Protein AF-A0A8J6IN06-F1 (afd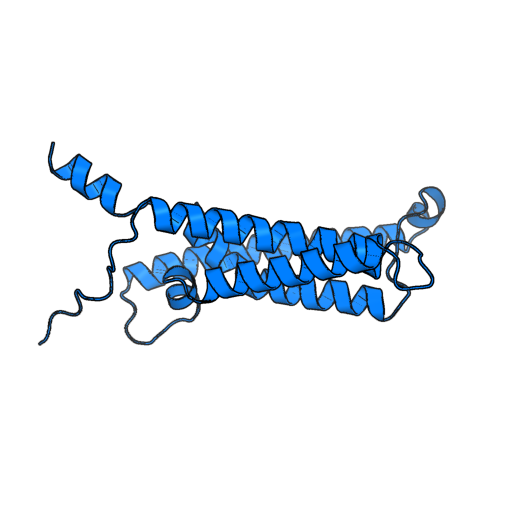b_monomer)

pLDDT: mean 83.14, std 15.31, range [41.03, 97.62]

Structure (mmCIF, N/CA/C/O backbone):
data_AF-A0A8J6IN06-F1
#
_entry.id   AF-A0A8J6IN06-F1
#
loop_
_atom_site.group_PDB
_atom_site.id
_atom_site.type_symbol
_atom_site.label_atom_id
_atom_site.label_alt_id
_atom_site.label_comp_id
_atom_site.label_asym_id
_atom_site.label_entity_id
_atom_site.label_seq_id
_atom_site.pdbx_PDB_ins_code
_atom_site.Cartn_x
_atom_site.Cartn_y
_atom_site.Cartn_z
_atom_site.occupancy
_atom_site.B_iso_or_equiv
_atom_site.auth_seq_id
_atom_site.auth_comp_id
_atom_site.auth_asym_id
_atom_site.auth_atom_id
_atom_site.pdbx_PDB_model_num
ATOM 1 N N . MET A 1 1 ? -12.631 -5.399 40.357 1.00 43.53 1 MET A N 1
ATOM 2 C CA . MET A 1 1 ? -13.238 -5.403 39.010 1.00 43.53 1 MET A CA 1
ATOM 3 C C . MET A 1 1 ? -13.318 -3.964 38.532 1.00 43.53 1 MET A C 1
ATOM 5 O O . MET A 1 1 ? -14.275 -3.275 38.847 1.00 43.53 1 MET A O 1
ATOM 9 N N . ALA A 1 2 ? -12.252 -3.475 37.899 1.00 41.03 2 ALA A N 1
ATOM 10 C CA . ALA A 1 2 ? -12.213 -2.129 37.339 1.00 41.03 2 ALA A CA 1
ATOM 11 C C . ALA A 1 2 ? -12.775 -2.190 35.915 1.00 41.03 2 ALA A C 1
ATOM 13 O O . ALA A 1 2 ? -12.331 -3.005 35.109 1.00 41.03 2 ALA A O 1
ATOM 14 N N . SER A 1 3 ? -13.780 -1.367 35.640 1.00 44.66 3 SER A N 1
ATOM 15 C CA . SER A 1 3 ? -14.384 -1.194 34.325 1.00 44.66 3 SER A CA 1
ATOM 16 C C . SER A 1 3 ? -13.327 -0.772 33.300 1.00 44.66 3 SER A C 1
ATOM 18 O O . SER A 1 3 ? -12.793 0.334 33.380 1.00 44.66 3 SER A O 1
ATOM 20 N N . SER A 1 4 ? -13.038 -1.628 32.317 1.00 49.72 4 SER A N 1
ATOM 21 C CA . SER A 1 4 ? -12.158 -1.327 31.179 1.00 49.72 4 SER A CA 1
ATOM 22 C C . SER A 1 4 ? -12.872 -0.472 30.123 1.00 49.72 4 SER A C 1
ATOM 24 O O . SER A 1 4 ? -12.851 -0.764 28.930 1.00 49.72 4 SER A O 1
ATOM 26 N N . THR A 1 5 ? -13.543 0.592 30.555 1.00 49.19 5 THR A N 1
ATOM 27 C CA . THR A 1 5 ? -14.256 1.540 29.687 1.00 49.19 5 THR A CA 1
ATOM 28 C C . THR A 1 5 ? -13.335 2.618 29.104 1.00 49.19 5 THR A C 1
ATOM 30 O O . THR A 1 5 ? -13.812 3.564 28.490 1.00 49.19 5 THR A O 1
ATOM 33 N N . SER A 1 6 ? -12.012 2.488 29.248 1.00 46.91 6 SER A N 1
ATOM 34 C CA . SER A 1 6 ? -11.031 3.480 28.783 1.00 46.91 6 SER A CA 1
ATOM 35 C C . SER A 1 6 ? -10.556 3.289 27.335 1.00 46.91 6 SER A C 1
ATOM 37 O O . SER A 1 6 ? -9.766 4.089 26.844 1.00 46.91 6 SER A O 1
ATOM 39 N N . GLY A 1 7 ? -11.008 2.245 26.633 1.00 45.88 7 GLY A N 1
ATOM 40 C CA . GLY A 1 7 ? -10.567 1.955 25.261 1.00 45.88 7 GLY A CA 1
ATOM 41 C C . GLY A 1 7 ? -11.358 2.664 24.159 1.00 45.88 7 GLY A C 1
ATOM 42 O O . GLY A 1 7 ? -10.847 2.795 23.048 1.00 45.88 7 GLY A O 1
ATOM 43 N N . PHE A 1 8 ? -12.572 3.130 24.463 1.00 47.50 8 PHE A N 1
ATOM 44 C CA . PHE A 1 8 ? -13.380 3.978 23.586 1.00 47.50 8 PHE A CA 1
ATOM 45 C C . PHE A 1 8 ? -12.961 5.437 23.765 1.00 47.50 8 PHE A C 1
ATOM 47 O O . PHE A 1 8 ? -13.752 6.288 24.165 1.00 47.50 8 PHE A O 1
ATOM 54 N N . GLU A 1 9 ? -11.692 5.736 23.501 1.00 50.97 9 GLU A N 1
ATOM 55 C CA . GLU A 1 9 ? -11.296 7.117 23.268 1.00 50.97 9 GLU A CA 1
ATOM 56 C C . GLU A 1 9 ? -12.148 7.606 22.088 1.00 50.97 9 GLU A C 1
ATOM 58 O O . GLU A 1 9 ? -12.036 7.081 20.977 1.00 50.97 9 GLU A O 1
ATOM 63 N N . GLN A 1 10 ? -13.103 8.494 22.381 1.00 53.72 10 GLN A N 1
ATOM 64 C CA . GLN A 1 10 ? -14.096 9.018 21.449 1.00 53.72 10 GLN A CA 1
ATOM 65 C C . GLN A 1 10 ? -13.383 9.493 20.183 1.00 53.72 10 GLN A C 1
ATOM 67 O O . GLN A 1 10 ? -12.771 10.562 20.154 1.00 53.72 10 GLN A O 1
ATOM 72 N N . GLN A 1 11 ? -13.411 8.678 19.127 1.00 58.03 11 GLN A N 1
ATOM 73 C CA . GLN A 1 11 ? -12.874 9.099 17.845 1.00 58.03 11 GLN A CA 1
ATOM 74 C C . GLN A 1 11 ? -13.812 10.151 17.277 1.00 58.03 11 GLN A C 1
ATOM 76 O O . GLN A 1 11 ? -14.826 9.837 16.652 1.00 58.03 11 GLN A O 1
ATOM 81 N N . THR A 1 12 ? -13.437 11.408 17.496 1.00 63.56 12 THR A N 1
ATOM 82 C CA . THR A 1 12 ? -14.130 12.551 16.915 1.00 63.56 12 THR A CA 1
ATOM 83 C C . 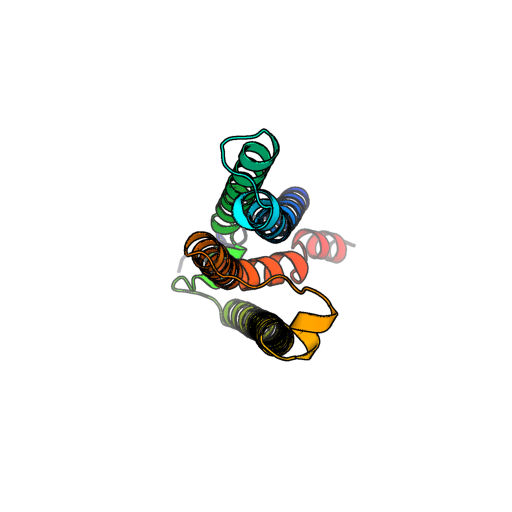THR A 1 12 ? -14.146 12.414 15.387 1.00 63.56 12 THR A C 1
ATOM 85 O O . THR A 1 12 ? -13.179 11.905 14.803 1.00 63.56 12 THR A O 1
ATOM 88 N N . PRO A 1 13 ? -15.188 12.887 14.689 1.00 62.44 13 PRO A N 1
ATOM 89 C CA . PRO A 1 13 ? -15.299 12.831 13.233 1.00 62.44 13 PRO A CA 1
ATOM 90 C C . PRO A 1 13 ? -14.049 13.357 12.507 1.00 62.44 13 PRO A C 1
ATOM 92 O O . PRO A 1 13 ? -13.625 12.803 11.489 1.00 62.44 13 PRO A O 1
ATOM 95 N N . GLY A 1 14 ? -13.397 14.379 13.077 1.00 70.38 14 GLY A N 1
ATOM 96 C CA . GLY A 1 14 ? -12.144 14.937 12.567 1.00 70.38 14 GLY A CA 1
ATOM 97 C C . GLY A 1 14 ? -10.960 13.963 12.609 1.00 70.38 14 GLY A C 1
ATOM 98 O O . GLY A 1 14 ? -10.098 14.009 11.731 1.00 70.38 14 GLY A O 1
ATOM 99 N N . SER A 1 15 ? -10.919 13.046 13.579 1.00 82.19 15 SER A N 1
ATOM 100 C CA . SER A 1 15 ? -9.871 12.022 13.680 1.00 82.19 15 SER A CA 1
ATOM 101 C C . SER A 1 15 ? -9.988 10.964 12.574 1.00 82.19 15 SER A C 1
ATOM 103 O O . SER A 1 15 ? -8.992 10.644 11.927 1.00 82.19 15 SER A O 1
ATOM 105 N N . ILE A 1 16 ? -11.204 10.502 12.261 1.00 86.12 16 ILE A N 1
ATOM 106 C CA . ILE A 1 16 ? -11.443 9.506 11.203 1.00 86.12 16 ILE A CA 1
ATOM 107 C C . ILE A 1 16 ? -11.144 10.090 9.824 1.00 86.12 16 ILE A C 1
ATOM 109 O O . ILE A 1 16 ? -10.524 9.418 8.998 1.00 86.12 16 ILE A O 1
ATOM 113 N N . PHE A 1 17 ? -11.516 11.350 9.574 1.00 89.31 17 PHE A N 1
ATOM 114 C CA . PHE A 1 17 ? -11.167 12.021 8.320 1.00 89.31 17 PHE A CA 1
ATOM 115 C C . PHE A 1 17 ? -9.647 12.057 8.101 1.00 89.31 17 PHE A C 1
ATOM 117 O O . PHE A 1 17 ? -9.172 11.687 7.027 1.00 89.31 17 PHE A O 1
ATOM 124 N N . ARG A 1 18 ? -8.868 12.405 9.137 1.00 91.25 18 ARG A N 1
ATOM 125 C CA . ARG A 1 18 ? -7.395 12.380 9.075 1.00 91.25 18 ARG A CA 1
ATOM 126 C C . ARG A 1 18 ? -6.857 10.986 8.751 1.00 91.25 18 ARG A C 1
ATOM 128 O O . ARG A 1 18 ? -5.948 10.871 7.935 1.00 91.25 18 ARG A O 1
ATOM 135 N N . LEU A 1 19 ? -7.427 9.933 9.338 1.00 92.25 19 LEU A N 1
ATOM 136 C CA . LEU A 1 19 ? -7.020 8.550 9.060 1.00 92.25 19 LEU A CA 1
ATOM 137 C C . LEU A 1 19 ? -7.376 8.114 7.633 1.00 92.25 19 LEU A C 1
ATOM 139 O O . LEU A 1 19 ? -6.581 7.436 6.984 1.00 92.25 19 LEU A O 1
ATOM 143 N N . ARG A 1 20 ? -8.526 8.544 7.102 1.00 94.44 20 ARG A N 1
ATOM 144 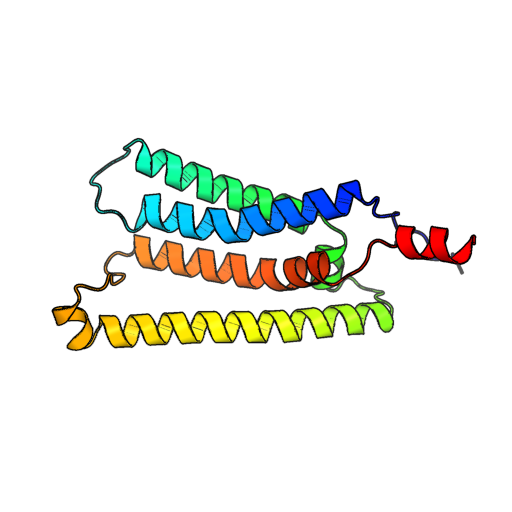C CA . ARG A 1 20 ? -8.900 8.303 5.699 1.00 94.44 20 ARG A CA 1
ATOM 145 C C . ARG A 1 20 ? -7.924 8.980 4.748 1.00 94.44 20 ARG A C 1
ATOM 147 O O . ARG A 1 20 ? -7.406 8.319 3.851 1.00 94.44 20 ARG A O 1
ATOM 154 N N . VAL A 1 21 ? -7.597 10.248 4.990 1.00 95.25 21 VAL A N 1
ATOM 155 C CA . VAL A 1 21 ? -6.580 10.971 4.211 1.00 95.25 21 VAL A CA 1
ATOM 156 C C . VAL A 1 21 ? -5.226 10.264 4.299 1.00 95.25 21 VAL A C 1
ATOM 158 O O . VAL A 1 21 ? -4.619 9.997 3.266 1.00 95.25 21 VAL A O 1
ATOM 161 N N . ALA A 1 22 ? -4.788 9.870 5.499 1.00 94.75 22 ALA A N 1
ATOM 162 C CA . ALA A 1 22 ? -3.544 9.125 5.686 1.00 94.75 22 ALA A CA 1
ATOM 163 C C . ALA A 1 22 ? -3.537 7.800 4.904 1.00 94.75 22 ALA A C 1
ATOM 165 O O . ALA A 1 22 ? -2.539 7.478 4.267 1.00 94.75 22 ALA A O 1
ATOM 166 N N . SER A 1 23 ? -4.660 7.073 4.869 1.00 95.50 23 SER A N 1
ATOM 167 C CA . SER A 1 23 ? -4.777 5.840 4.081 1.00 95.50 23 SER A CA 1
ATOM 168 C C . SER A 1 23 ? -4.664 6.058 2.579 1.00 95.50 23 SER A C 1
ATOM 170 O O . SER A 1 23 ? -3.980 5.291 1.906 1.00 95.50 23 SER A O 1
ATOM 172 N N . VAL A 1 24 ? -5.274 7.124 2.058 1.00 96.62 24 VAL A N 1
ATOM 17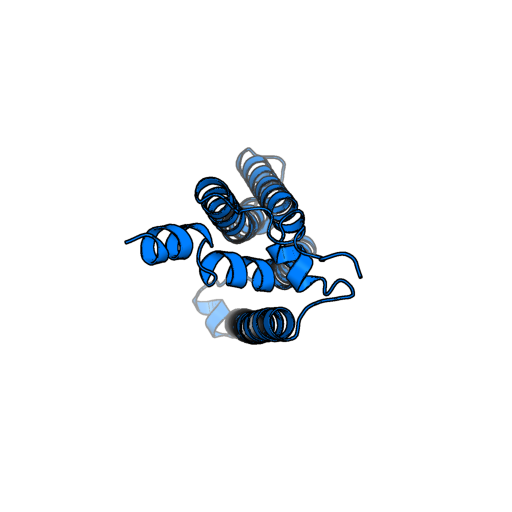3 C CA . VAL A 1 24 ? -5.164 7.478 0.639 1.00 96.62 24 VAL A CA 1
ATOM 174 C C . VAL A 1 24 ? -3.730 7.870 0.315 1.00 96.62 24 VAL A C 1
ATOM 176 O O . VAL A 1 24 ? -3.185 7.389 -0.671 1.00 96.62 24 VAL A O 1
ATOM 179 N N . ILE A 1 25 ? -3.095 8.673 1.171 1.00 96.12 25 ILE A N 1
ATOM 180 C CA . ILE A 1 25 ? -1.689 9.059 1.023 1.00 96.12 25 ILE A CA 1
ATOM 181 C C . ILE A 1 25 ? -0.788 7.819 0.984 1.00 96.12 25 ILE A C 1
ATOM 183 O O . ILE A 1 25 ? 0.016 7.678 0.067 1.00 96.12 25 ILE A O 1
ATOM 187 N N . THR A 1 26 ? -0.941 6.885 1.925 1.00 95.31 26 THR A N 1
ATOM 188 C CA . THR A 1 26 ? -0.142 5.651 1.953 1.00 95.31 26 THR A CA 1
ATOM 189 C C . THR A 1 26 ? -0.340 4.804 0.700 1.00 95.31 26 THR A C 1
ATOM 191 O O . THR A 1 26 ? 0.628 4.340 0.101 1.00 95.31 26 THR A O 1
ATOM 194 N N . LEU A 1 27 ? -1.587 4.596 0.275 1.00 95.81 27 LEU A N 1
ATOM 195 C CA . LEU A 1 27 ? -1.859 3.721 -0.861 1.00 95.81 27 LEU A CA 1
ATOM 196 C C . LEU A 1 27 ? -1.503 4.375 -2.201 1.00 95.81 27 LEU A C 1
ATOM 198 O O . LEU A 1 27 ? -0.990 3.689 -3.076 1.00 95.81 27 LEU A O 1
ATOM 202 N N . ALA A 1 28 ? -1.713 5.680 -2.375 1.00 96.75 28 ALA A N 1
ATOM 203 C CA . ALA A 1 28 ? -1.477 6.355 -3.651 1.00 96.75 28 ALA A CA 1
ATOM 204 C C . ALA A 1 28 ? -0.032 6.847 -3.820 1.00 96.75 28 ALA A C 1
ATOM 206 O O . ALA A 1 28 ? 0.549 6.698 -4.897 1.00 96.75 28 ALA A O 1
ATOM 207 N N . CYS A 1 29 ? 0.579 7.419 -2.777 1.00 96.75 29 CYS A N 1
ATOM 208 C CA . CYS A 1 29 ? 1.900 8.033 -2.912 1.00 96.75 29 CYS A CA 1
ATOM 209 C C . CYS A 1 29 ? 3.012 6.994 -3.079 1.00 96.75 29 CYS A C 1
ATOM 211 O O . CYS A 1 29 ? 3.978 7.275 -3.783 1.00 96.75 29 CYS A O 1
ATOM 213 N N . TYR A 1 30 ? 2.880 5.789 -2.511 1.00 95.75 30 TYR A N 1
ATOM 214 C CA . TYR A 1 30 ? 3.885 4.743 -2.705 1.00 95.75 30 TYR A CA 1
ATOM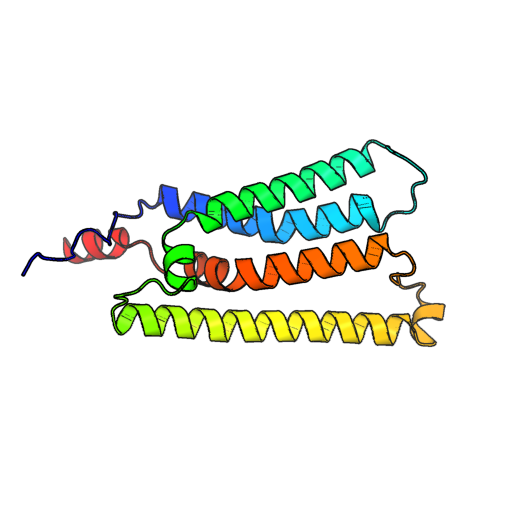 215 C C . TYR A 1 30 ? 4.050 4.322 -4.176 1.00 95.75 30 TYR A C 1
ATOM 217 O O . TYR A 1 30 ? 5.155 4.471 -4.696 1.00 95.75 30 TYR A O 1
ATOM 225 N N . PRO A 1 31 ? 3.009 3.828 -4.882 1.00 94.56 31 PRO A N 1
ATOM 226 C CA . PRO A 1 31 ? 3.152 3.422 -6.276 1.00 94.56 31 PRO A CA 1
ATOM 227 C C . PRO A 1 31 ? 3.530 4.603 -7.174 1.00 94.56 31 PRO A C 1
ATOM 229 O O . PRO A 1 31 ? 4.393 4.447 -8.033 1.00 94.56 31 PRO A O 1
ATOM 232 N N . ALA A 1 32 ? 2.974 5.798 -6.943 1.00 93.88 32 ALA A N 1
ATOM 233 C CA . ALA A 1 32 ? 3.355 6.994 -7.695 1.00 93.88 32 ALA A CA 1
ATOM 234 C C . ALA A 1 32 ? 4.845 7.336 -7.511 1.00 93.88 32 ALA A C 1
ATOM 236 O O . ALA A 1 32 ? 5.555 7.602 -8.481 1.00 93.88 32 ALA A O 1
ATOM 237 N N . GLY A 1 33 ? 5.340 7.272 -6.273 1.00 92.69 33 GLY A N 1
ATOM 238 C CA . GLY A 1 33 ? 6.744 7.496 -5.959 1.00 92.69 33 GLY A CA 1
ATOM 239 C C . GLY A 1 33 ? 7.664 6.423 -6.538 1.00 92.69 33 GLY A C 1
ATOM 240 O O . GLY A 1 33 ? 8.700 6.756 -7.108 1.00 92.69 33 GLY A O 1
ATOM 241 N N . ALA A 1 34 ? 7.259 5.152 -6.473 1.00 90.75 34 ALA A N 1
ATOM 242 C CA . ALA A 1 34 ? 7.985 4.026 -7.058 1.00 90.75 34 ALA A CA 1
ATOM 243 C C . ALA A 1 34 ? 8.097 4.136 -8.587 1.00 90.75 34 ALA A C 1
ATOM 245 O O . ALA A 1 34 ? 9.165 3.873 -9.137 1.00 90.75 34 ALA A O 1
ATOM 246 N N . VAL A 1 35 ? 7.038 4.585 -9.268 1.00 89.12 35 VAL A N 1
ATOM 247 C CA . VAL A 1 35 ? 7.061 4.840 -10.716 1.00 89.12 35 VAL A CA 1
ATOM 248 C C . VAL A 1 35 ? 8.023 5.984 -11.053 1.00 89.12 35 VAL A C 1
ATOM 250 O O . VAL A 1 35 ? 8.868 5.841 -11.936 1.00 89.12 35 VAL A O 1
ATOM 253 N N . LEU A 1 36 ? 7.932 7.105 -10.329 1.00 88.06 36 LEU A N 1
ATOM 254 C CA . LEU A 1 36 ? 8.744 8.297 -10.598 1.00 88.06 36 LEU A CA 1
ATOM 255 C C . LEU A 1 36 ? 10.232 8.121 -10.274 1.00 88.06 36 LEU A C 1
ATOM 257 O O . LEU A 1 36 ? 11.075 8.681 -10.972 1.00 88.06 36 LEU A O 1
ATOM 261 N N . TRP A 1 37 ? 10.546 7.373 -9.215 1.00 82.06 37 TRP A N 1
ATOM 262 C CA . TRP A 1 37 ? 11.920 7.094 -8.800 1.00 82.06 37 TRP A CA 1
ATOM 263 C C . TRP A 1 37 ? 12.536 5.919 -9.561 1.00 82.06 37 TRP A C 1
ATOM 265 O O . TRP A 1 37 ? 13.688 5.996 -9.975 1.00 82.06 37 TRP A O 1
ATOM 275 N N . GLY A 1 38 ? 11.793 4.818 -9.688 1.00 71.12 38 GLY A N 1
ATOM 276 C CA . GLY A 1 38 ? 12.343 3.530 -10.095 1.00 71.12 38 GLY A CA 1
ATOM 277 C C . GLY A 1 38 ? 12.093 3.163 -11.550 1.00 71.12 38 GLY A C 1
ATOM 278 O O . GLY A 1 38 ? 12.963 2.556 -12.145 1.00 71.12 38 GLY A O 1
ATOM 279 N N . ILE A 1 39 ? 10.933 3.499 -12.119 1.00 69.12 39 ILE A N 1
ATOM 280 C CA . ILE A 1 39 ? 10.479 2.937 -13.408 1.00 69.12 39 ILE A CA 1
ATOM 281 C C . ILE A 1 39 ? 10.836 3.838 -14.594 1.00 69.12 39 ILE A C 1
ATOM 283 O O . ILE A 1 39 ? 11.074 3.351 -15.699 1.00 69.12 39 ILE A O 1
ATOM 287 N N . LEU A 1 40 ? 10.889 5.157 -14.390 1.00 68.38 40 LEU A N 1
ATOM 288 C CA . LEU A 1 40 ? 11.288 6.083 -15.445 1.00 68.38 40 LEU A CA 1
ATOM 289 C C . LEU A 1 40 ? 12.805 6.006 -15.690 1.00 68.38 40 LEU A C 1
ATOM 291 O O . LEU A 1 40 ? 13.583 6.165 -14.748 1.00 68.38 40 LEU A O 1
ATOM 295 N N . PRO A 1 41 ? 13.252 5.836 -16.947 1.00 57.44 41 PRO A N 1
ATOM 296 C CA . PRO A 1 41 ? 14.669 5.741 -17.271 1.00 57.44 41 PRO A CA 1
ATOM 297 C C . PRO A 1 41 ? 15.347 7.094 -17.030 1.00 57.44 41 PRO A C 1
ATOM 299 O O . PRO A 1 41 ? 15.272 7.992 -17.869 1.00 57.44 41 PRO A O 1
ATOM 302 N N . ARG A 1 42 ? 16.007 7.277 -15.878 1.00 59.66 42 ARG A N 1
ATOM 303 C CA . ARG A 1 42 ? 16.880 8.437 -15.644 1.00 59.66 42 ARG A CA 1
ATOM 304 C C . ARG A 1 42 ? 18.162 8.078 -14.907 1.00 59.66 42 ARG A C 1
ATOM 306 O O . ARG A 1 42 ? 18.163 7.538 -13.809 1.00 59.66 42 ARG A O 1
ATOM 313 N N . GLN A 1 43 ? 19.261 8.481 -15.534 1.00 54.50 43 GLN A N 1
ATOM 314 C CA . GLN A 1 43 ? 20.649 8.292 -15.124 1.00 54.50 43 GLN A CA 1
ATOM 315 C C . GLN A 1 43 ? 21.102 9.312 -14.046 1.00 54.50 43 GLN A C 1
ATOM 317 O O . GLN A 1 43 ? 22.187 9.874 -14.164 1.00 54.50 43 GLN A O 1
ATOM 322 N N . GLY A 1 44 ? 20.291 9.613 -13.014 1.00 65.06 44 GLY A N 1
ATOM 323 C CA . GLY A 1 44 ? 20.735 10.501 -11.918 1.00 65.06 44 GLY A CA 1
ATOM 324 C C . GLY A 1 44 ? 19.657 11.145 -11.029 1.00 65.06 44 GLY A C 1
ATOM 325 O O . GLY A 1 44 ? 18.457 10.933 -11.203 1.00 65.06 44 GLY A O 1
ATOM 326 N N . PHE A 1 45 ? 20.106 11.982 -10.081 1.00 71.19 45 PHE A N 1
ATOM 327 C CA . PHE A 1 45 ? 19.281 12.765 -9.142 1.00 71.19 45 PHE A CA 1
ATOM 328 C C . PHE A 1 45 ? 18.601 13.972 -9.819 1.00 71.19 45 PHE A C 1
ATOM 330 O O . PHE A 1 45 ? 18.934 15.128 -9.571 1.00 71.19 45 PHE A O 1
ATOM 337 N N . GLY A 1 46 ? 17.640 13.711 -10.705 1.00 83.12 46 GLY A N 1
ATOM 338 C CA . GLY A 1 46 ? 16.786 14.752 -11.286 1.00 83.12 46 GLY A CA 1
ATOM 339 C C . GLY A 1 46 ? 15.600 15.148 -10.386 1.00 83.12 46 GLY A C 1
ATOM 340 O O . GLY A 1 46 ? 15.262 14.423 -9.447 1.00 83.12 46 GLY A O 1
ATOM 341 N N . PRO A 1 47 ? 14.880 16.240 -10.709 1.00 84.94 47 PRO A N 1
ATOM 342 C CA . PRO A 1 47 ? 13.715 16.698 -9.938 1.00 84.94 47 PRO A CA 1
ATOM 343 C C . PRO A 1 47 ? 12.591 15.652 -9.849 1.00 84.94 47 PRO A C 1
ATOM 345 O O . PRO A 1 47 ? 11.925 15.541 -8.822 1.00 84.94 47 PRO A O 1
ATOM 348 N N . ALA A 1 48 ? 12.409 14.827 -10.885 1.00 84.12 48 ALA A N 1
ATOM 349 C CA . ALA A 1 48 ? 11.455 13.715 -10.856 1.00 84.12 48 ALA A CA 1
ATOM 350 C C . ALA A 1 48 ? 11.845 12.633 -9.835 1.00 84.12 48 ALA A C 1
ATOM 352 O O . ALA A 1 48 ? 10.983 12.106 -9.139 1.00 84.12 48 ALA A O 1
ATOM 353 N N . ALA A 1 49 ? 13.143 12.354 -9.709 1.00 84.50 49 ALA A N 1
ATOM 354 C CA . ALA A 1 49 ? 13.670 11.367 -8.779 1.00 84.50 49 ALA A CA 1
ATOM 355 C C . ALA A 1 49 ? 13.475 11.847 -7.327 1.00 84.50 49 ALA A C 1
ATOM 357 O O . ALA A 1 49 ? 12.960 11.115 -6.483 1.00 84.50 49 ALA A O 1
ATOM 358 N N . LEU A 1 50 ? 13.771 13.125 -7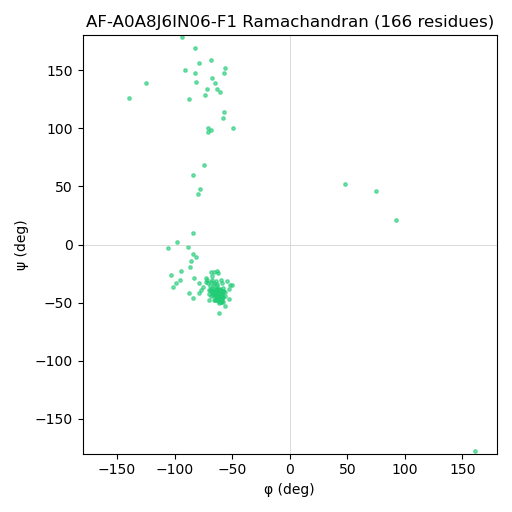.067 1.00 89.44 50 LEU A N 1
ATOM 359 C CA . LEU A 1 50 ? 13.497 13.757 -5.775 1.00 89.44 50 LEU A CA 1
ATOM 360 C C . LEU A 1 50 ? 11.998 13.734 -5.442 1.00 89.44 50 LEU A C 1
ATOM 362 O O . LEU A 1 50 ? 11.620 13.354 -4.339 1.00 89.44 50 LEU A O 1
ATOM 366 N N . THR A 1 51 ? 11.144 14.061 -6.415 1.00 92.12 51 THR A N 1
ATOM 367 C CA . THR A 1 51 ? 9.681 14.001 -6.255 1.00 92.12 51 THR A CA 1
ATOM 368 C C . THR A 1 51 ? 9.221 12.581 -5.918 1.00 92.12 51 THR A C 1
ATOM 370 O O . THR A 1 51 ? 8.427 12.395 -4.997 1.00 92.12 51 THR A O 1
ATOM 373 N N . GLY A 1 52 ? 9.758 11.568 -6.606 1.00 91.44 52 GLY A N 1
ATOM 374 C CA . GLY A 1 52 ? 9.460 10.163 -6.337 1.00 91.44 52 GLY A CA 1
ATOM 375 C C . GLY A 1 52 ? 9.830 9.747 -4.912 1.00 91.44 52 GLY A C 1
ATOM 376 O O . GLY A 1 52 ? 9.007 9.161 -4.208 1.00 91.44 52 GLY A O 1
ATOM 377 N N . LEU A 1 53 ? 11.022 10.130 -4.444 1.00 91.31 53 LEU A N 1
ATOM 378 C CA . LEU A 1 53 ? 11.448 9.897 -3.060 1.00 91.31 53 LEU A CA 1
ATOM 379 C C . LEU A 1 53 ? 10.550 10.615 -2.049 1.00 91.31 53 LEU A C 1
ATOM 381 O O . LEU A 1 53 ? 10.134 10.000 -1.068 1.00 91.31 53 LEU A O 1
ATOM 385 N N . CYS A 1 54 ? 10.199 11.880 -2.293 1.00 95.00 54 CYS A N 1
ATOM 386 C CA . CYS A 1 54 ? 9.284 12.626 -1.431 1.00 95.00 54 CYS A CA 1
ATOM 387 C C . CYS A 1 54 ? 7.921 11.931 -1.308 1.00 95.00 54 CYS A C 1
ATOM 389 O O . CYS A 1 54 ? 7.381 11.856 -0.207 1.00 95.00 54 CYS A O 1
ATOM 391 N N . LEU A 1 55 ? 7.384 11.372 -2.397 1.00 96.44 55 LEU A N 1
ATOM 392 C CA . LEU A 1 55 ? 6.129 10.615 -2.367 1.00 96.44 55 LEU A CA 1
ATOM 393 C C . LEU A 1 55 ? 6.252 9.298 -1.590 1.00 96.44 55 LEU A C 1
ATOM 395 O O . LEU A 1 55 ? 5.351 8.958 -0.822 1.00 96.44 55 LEU A O 1
ATOM 399 N N . ILE A 1 56 ? 7.371 8.578 -1.728 1.00 94.94 56 ILE A N 1
ATOM 400 C CA . ILE A 1 56 ? 7.630 7.368 -0.931 1.00 94.94 56 ILE A CA 1
ATOM 401 C C . ILE A 1 56 ? 7.688 7.725 0.559 1.00 94.94 56 ILE A C 1
ATOM 403 O O . ILE A 1 56 ? 7.022 7.083 1.372 1.00 94.94 56 ILE A O 1
ATOM 407 N N . VAL A 1 57 ? 8.426 8.779 0.920 1.00 96.50 57 VAL A N 1
ATOM 408 C CA . VAL A 1 57 ? 8.509 9.272 2.304 1.00 96.50 57 VAL A CA 1
ATOM 409 C C . VAL A 1 57 ? 7.129 9.680 2.816 1.00 96.50 57 VAL A C 1
ATOM 411 O O . VAL A 1 57 ? 6.742 9.282 3.913 1.00 96.50 57 VAL A O 1
ATOM 414 N N . LEU A 1 58 ? 6.350 10.406 2.012 1.00 97.06 58 LEU A N 1
ATOM 415 C CA . LEU A 1 58 ? 4.998 10.827 2.370 1.00 97.06 58 LEU A CA 1
ATOM 416 C C . LEU A 1 58 ? 4.074 9.627 2.621 1.00 97.06 58 LEU A C 1
ATOM 418 O O . LEU A 1 58 ? 3.306 9.631 3.582 1.00 97.06 58 LEU A O 1
ATOM 422 N N . SER A 1 59 ? 4.196 8.568 1.819 1.00 97.06 59 SER A N 1
ATOM 423 C CA . SER A 1 59 ? 3.471 7.317 2.042 1.00 97.06 59 SER A CA 1
ATOM 424 C C . SER A 1 59 ? 3.831 6.659 3.379 1.00 97.06 59 SER A C 1
ATOM 426 O O . SER A 1 59 ? 2.938 6.239 4.123 1.00 97.06 59 SER A O 1
ATOM 428 N N . VAL A 1 60 ? 5.129 6.589 3.703 1.00 96.75 60 VAL A N 1
ATOM 429 C CA 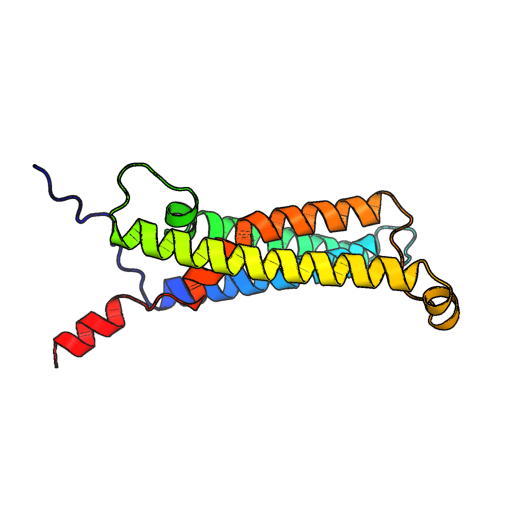. VAL A 1 60 ? 5.617 6.032 4.976 1.00 96.75 60 VAL A CA 1
ATOM 430 C C . VAL A 1 60 ? 5.131 6.870 6.158 1.00 96.75 60 VAL A C 1
ATOM 432 O O . VAL A 1 60 ? 4.710 6.306 7.165 1.00 96.75 60 VAL A O 1
ATOM 435 N N . ILE A 1 61 ? 5.107 8.199 6.032 1.00 96.69 61 ILE A N 1
ATOM 436 C CA . ILE A 1 61 ? 4.532 9.095 7.045 1.00 96.69 61 ILE A CA 1
ATOM 437 C C . ILE A 1 61 ? 3.031 8.829 7.208 1.00 96.69 61 ILE A C 1
ATOM 439 O O . ILE A 1 61 ? 2.560 8.680 8.336 1.00 96.69 61 ILE A O 1
ATOM 443 N N . GLY A 1 62 ? 2.281 8.702 6.108 1.00 94.19 62 GLY A N 1
ATOM 444 C CA . GLY A 1 62 ? 0.864 8.327 6.152 1.00 94.19 62 GLY A CA 1
ATOM 445 C C . GLY A 1 62 ? 0.649 6.998 6.882 1.00 94.19 62 GLY A C 1
ATOM 446 O O . GLY A 1 62 ? -0.232 6.885 7.737 1.00 94.19 62 GLY A O 1
ATOM 447 N N . PHE A 1 63 ? 1.528 6.020 6.640 1.00 95.38 63 PHE A N 1
ATOM 448 C CA . PHE A 1 63 ? 1.460 4.727 7.309 1.00 95.38 63 PHE A CA 1
ATOM 449 C C . PHE A 1 63 ? 1.817 4.846 8.790 1.00 95.38 63 PHE A C 1
ATOM 451 O O . PHE A 1 63 ? 1.150 4.242 9.623 1.00 95.38 63 PHE A O 1
ATOM 458 N N . ALA A 1 64 ? 2.806 5.665 9.150 1.00 94.19 64 ALA A N 1
ATOM 459 C CA . ALA A 1 64 ? 3.150 5.931 10.540 1.00 94.19 64 ALA A CA 1
ATOM 460 C C . ALA A 1 64 ? 1.964 6.549 11.302 1.00 94.19 64 ALA A C 1
ATOM 462 O O . ALA A 1 64 ? 1.667 6.119 12.419 1.00 94.19 64 ALA A O 1
ATOM 463 N N . VAL A 1 65 ? 1.231 7.482 10.682 1.00 93.25 65 VAL A N 1
ATOM 464 C CA . VAL A 1 65 ? -0.001 8.060 11.248 1.00 93.25 65 VAL A CA 1
ATOM 465 C C . VAL A 1 65 ? -1.078 6.987 11.428 1.00 93.25 65 VAL A C 1
ATOM 467 O O . VAL A 1 65 ? -1.653 6.880 12.511 1.00 93.25 65 VAL A O 1
ATOM 470 N N . LEU A 1 66 ? -1.307 6.139 10.419 1.00 90.75 66 LEU A N 1
ATOM 471 C CA . LEU A 1 66 ? -2.231 5.005 10.531 1.00 90.75 66 LEU A CA 1
ATOM 472 C C . LEU A 1 66 ? -1.819 4.022 11.633 1.00 90.75 66 LEU A C 1
ATOM 474 O O . LEU A 1 66 ? -2.671 3.557 12.386 1.00 90.75 66 LEU A O 1
ATOM 478 N N . SER A 1 67 ? -0.526 3.725 11.754 1.00 88.31 67 SER A N 1
ATOM 479 C CA . SER A 1 67 ? 0.011 2.717 12.675 1.00 88.31 67 SER A CA 1
ATOM 480 C C . SER A 1 67 ? -0.171 3.077 14.150 1.00 88.31 67 SER A C 1
ATOM 482 O O . SER A 1 67 ? -0.211 2.195 15.009 1.00 88.31 67 SER A O 1
ATOM 484 N N . ARG A 1 68 ? -0.304 4.376 14.439 1.00 87.88 68 ARG A N 1
ATOM 485 C CA . ARG A 1 68 ? -0.584 4.909 15.777 1.00 87.88 68 ARG A CA 1
ATOM 486 C C . ARG A 1 68 ? -2.073 4.901 16.123 1.00 87.88 68 ARG A C 1
ATOM 488 O O . ARG A 1 68 ? -2.426 5.206 17.255 1.00 87.88 68 ARG A O 1
ATOM 495 N N . SER A 1 69 ? -2.948 4.586 15.169 1.00 85.31 69 SER A N 1
ATOM 496 C CA . SER A 1 69 ? -4.393 4.615 15.386 1.00 85.31 69 SER A CA 1
ATOM 497 C C . SER A 1 69 ? -4.908 3.382 16.133 1.00 85.31 69 SER A C 1
ATOM 499 O O . SER A 1 69 ? -4.342 2.289 16.043 1.00 85.31 69 SER A O 1
ATOM 501 N N . TYR A 1 70 ? -6.060 3.542 16.791 1.00 82.69 70 TYR A N 1
ATOM 502 C CA . TYR A 1 70 ? -6.808 2.439 17.404 1.00 82.69 70 TYR A CA 1
ATOM 503 C C . TYR A 1 70 ? -7.082 1.294 16.412 1.00 82.69 70 TYR A C 1
ATOM 505 O O . TYR A 1 70 ? -6.952 0.127 16.766 1.00 82.69 70 TYR A O 1
ATOM 513 N N . PHE A 1 71 ? -7.386 1.594 15.145 1.00 84.75 71 PHE A N 1
ATOM 514 C CA . PHE A 1 71 ? -7.646 0.549 14.149 1.00 84.75 71 PHE A CA 1
ATOM 515 C C . PHE A 1 71 ? -6.421 -0.329 13.897 1.00 84.75 71 PHE A C 1
ATOM 517 O O . PHE A 1 71 ? -6.550 -1.538 13.726 1.00 84.75 71 PHE A O 1
ATOM 524 N N . HIS A 1 72 ? -5.222 0.251 13.924 1.00 85.25 72 HIS A N 1
ATOM 525 C CA . HIS A 1 72 ? -4.003 -0.535 13.785 1.00 85.25 72 HIS A CA 1
ATOM 526 C C . HIS A 1 72 ? -3.697 -1.353 15.046 1.00 85.25 72 HIS A C 1
ATOM 528 O O . HIS A 1 72 ? -3.201 -2.475 14.951 1.00 85.25 72 HIS A O 1
ATOM 534 N N . ARG A 1 73 ? -4.058 -0.838 16.227 1.00 85.56 73 ARG A N 1
ATOM 535 C CA . ARG A 1 73 ? -4.022 -1.585 17.493 1.00 85.56 73 ARG A CA 1
ATOM 536 C C . ARG A 1 73 ? -4.905 -2.834 17.440 1.00 85.56 73 ARG A C 1
ATOM 538 O O . ARG A 1 73 ? -4.463 -3.928 17.782 1.00 85.56 73 ARG A O 1
ATOM 545 N N . LEU A 1 74 ? -6.122 -2.676 16.917 1.00 84.31 74 LEU A N 1
ATOM 546 C CA . LEU A 1 74 ? -7.070 -3.768 16.707 1.00 84.31 74 LEU A CA 1
ATOM 547 C C . LEU A 1 74 ? -6.488 -4.846 15.778 1.00 84.31 74 LEU A C 1
ATOM 549 O O . LEU A 1 74 ? -6.592 -6.041 16.051 1.00 84.31 74 LEU A O 1
ATOM 553 N N . VAL A 1 75 ? -5.818 -4.421 14.703 1.00 87.94 75 VAL A N 1
ATOM 554 C CA . VAL A 1 75 ? -5.141 -5.310 13.745 1.00 87.94 75 VAL A CA 1
ATOM 555 C C . VAL A 1 75 ? -3.966 -6.054 14.383 1.00 87.94 75 VAL A C 1
ATOM 557 O O . VAL A 1 75 ? -3.809 -7.245 14.123 1.00 87.94 75 VAL A O 1
ATOM 560 N N . LYS A 1 76 ? -3.174 -5.391 15.237 1.00 86.00 76 LYS A N 1
ATOM 561 C CA . LYS A 1 76 ? -2.033 -6.002 15.945 1.00 86.00 76 LYS A CA 1
ATOM 562 C C . LYS A 1 76 ? -2.434 -7.124 16.899 1.00 86.00 76 LYS A C 1
ATOM 564 O O . LYS A 1 76 ? -1.611 -7.987 17.179 1.00 86.00 76 LYS A O 1
ATOM 569 N N . GLY A 1 77 ? -3.683 -7.140 17.359 1.00 79.50 77 GLY A N 1
ATOM 570 C CA . GLY A 1 77 ? -4.177 -8.221 18.201 1.00 79.50 77 GLY A CA 1
ATOM 571 C C . GLY A 1 77 ? -3.665 -8.153 19.635 1.00 79.50 77 GLY A C 1
ATOM 572 O O . GLY A 1 77 ? -3.221 -9.170 20.158 1.00 79.50 77 GLY A O 1
ATOM 573 N N . GLU A 1 78 ? -3.702 -6.972 20.255 1.00 79.88 78 GLU A N 1
ATOM 574 C CA . GLU A 1 78 ? -3.350 -6.821 21.672 1.00 79.88 78 GLU A CA 1
ATOM 575 C C . GLU A 1 78 ? -4.206 -7.728 22.577 1.00 79.88 78 GLU A C 1
ATOM 577 O O . GLU A 1 78 ? -5.330 -8.103 22.237 1.00 79.88 78 GLU A O 1
ATOM 582 N N . ALA A 1 79 ? -3.653 -8.126 23.725 1.00 73.25 79 ALA A N 1
ATOM 583 C CA . ALA A 1 79 ? -4.343 -9.002 24.667 1.00 73.25 79 ALA A CA 1
ATOM 584 C C . ALA A 1 79 ? -5.592 -8.312 25.249 1.00 73.25 79 ALA A C 1
ATOM 586 O O . ALA A 1 79 ? -5.542 -7.136 25.601 1.00 73.25 79 ALA A O 1
ATOM 587 N N . GLY A 1 80 ? -6.692 -9.059 25.389 1.00 78.62 80 GLY A N 1
ATOM 588 C CA . GLY A 1 80 ? -7.933 -8.556 25.994 1.00 78.62 80 GLY A CA 1
ATOM 589 C C . GLY A 1 80 ? -8.959 -7.965 25.021 1.00 78.62 80 GLY A C 1
ATOM 590 O O . GLY A 1 80 ? -9.814 -7.203 25.456 1.00 78.62 80 GLY A O 1
ATOM 591 N N . LEU A 1 81 ? -8.887 -8.311 23.731 1.00 81.62 81 LEU A N 1
ATOM 592 C CA . LEU A 1 81 ? -9.935 -7.983 22.759 1.00 81.62 81 LEU A CA 1
ATOM 593 C C . LEU A 1 81 ? -11.255 -8.667 23.126 1.00 81.62 81 LEU A C 1
ATOM 595 O O . LEU A 1 81 ? -11.279 -9.872 23.385 1.00 81.62 81 LEU A O 1
ATOM 599 N N . ASP A 1 82 ? -12.344 -7.906 23.082 1.00 88.19 82 ASP A N 1
ATOM 600 C CA . ASP A 1 82 ? -13.695 -8.459 23.201 1.00 88.19 82 ASP A CA 1
ATOM 601 C C . ASP A 1 82 ? -14.054 -9.314 21.964 1.00 88.19 82 ASP A C 1
ATOM 603 O O . ASP A 1 82 ? -13.493 -9.148 20.875 1.00 88.19 82 ASP A O 1
ATOM 607 N N . GLU A 1 83 ? -15.029 -10.216 22.093 1.00 88.88 83 GLU A N 1
ATOM 608 C CA . GLU A 1 83 ? -15.484 -11.094 21.005 1.00 88.88 83 GLU A CA 1
ATOM 609 C C . GLU A 1 83 ? -15.970 -10.276 19.796 1.00 88.88 83 GLU A C 1
ATOM 611 O O . GLU A 1 83 ? -15.676 -10.595 18.639 1.00 88.88 83 GLU A O 1
ATOM 616 N N . ARG A 1 84 ? -16.641 -9.143 20.046 1.00 87.50 84 ARG A N 1
ATOM 617 C CA . ARG A 1 84 ? -17.058 -8.214 18.986 1.00 87.50 84 ARG A CA 1
ATOM 618 C C . ARG A 1 84 ? -15.860 -7.640 18.224 1.00 87.50 84 ARG A C 1
ATOM 620 O O . ARG A 1 84 ? -15.869 -7.596 16.992 1.00 87.50 84 ARG A O 1
ATOM 627 N N . GLU A 1 85 ? -14.838 -7.189 18.942 1.00 87.19 85 GLU A N 1
ATOM 628 C CA . GLU A 1 85 ? -13.619 -6.610 18.372 1.00 87.19 85 GLU A CA 1
ATOM 629 C C . GLU A 1 85 ? -12.850 -7.645 17.535 1.00 87.19 85 GLU A C 1
ATOM 631 O O . GLU A 1 85 ? -12.374 -7.347 16.432 1.00 87.19 85 GLU A O 1
ATOM 636 N N . LEU A 1 86 ? -12.814 -8.894 18.004 1.00 89.56 86 LEU A N 1
ATOM 637 C CA . LEU A 1 86 ? -12.216 -10.020 17.294 1.00 89.56 86 LEU A CA 1
ATOM 638 C C . LEU A 1 86 ? -12.939 -10.316 15.970 1.00 89.56 86 LEU A C 1
ATOM 640 O O . LEU A 1 86 ? -12.290 -10.545 14.943 1.00 89.56 86 LEU A O 1
ATOM 644 N N . GLN A 1 87 ? -14.271 -10.239 15.948 1.00 91.19 87 GLN A N 1
ATOM 645 C CA . GLN A 1 87 ? -15.059 -10.398 14.721 1.00 91.19 87 GLN A CA 1
ATOM 646 C C . GLN A 1 87 ? -14.830 -9.260 13.718 1.00 91.19 87 GLN A C 1
ATOM 648 O O . GLN A 1 87 ? -14.703 -9.522 12.514 1.00 91.19 87 GLN A O 1
ATOM 653 N N . ILE A 1 88 ? -14.741 -8.013 14.192 1.00 90.50 88 ILE A N 1
ATOM 654 C CA . ILE A 1 88 ? -14.415 -6.842 13.359 1.00 90.50 88 ILE A CA 1
ATOM 655 C C . ILE A 1 88 ? -13.038 -7.033 12.715 1.00 90.50 88 ILE A C 1
ATOM 657 O O . ILE A 1 88 ? -12.899 -6.950 11.488 1.00 90.50 88 ILE A O 1
ATOM 661 N N . ARG A 1 89 ? -12.037 -7.399 13.524 1.00 91.31 89 ARG A N 1
ATOM 662 C CA . ARG A 1 89 ? -10.677 -7.698 13.067 1.00 91.31 89 ARG A CA 1
ATOM 663 C C . ARG A 1 89 ? -10.670 -8.797 12.004 1.00 91.31 89 ARG A C 1
ATOM 665 O O . ARG A 1 89 ? -10.143 -8.593 10.911 1.00 91.31 89 ARG A O 1
ATOM 672 N N . ASN A 1 90 ? -11.289 -9.945 12.280 1.00 93.19 90 ASN A N 1
ATOM 673 C CA . ASN A 1 90 ? -11.307 -11.086 11.359 1.00 93.19 90 ASN A CA 1
ATOM 674 C C . ASN A 1 90 ? -11.979 -10.741 10.023 1.00 93.19 90 ASN A C 1
ATOM 676 O O . ASN A 1 90 ? -11.515 -11.156 8.957 1.00 93.19 90 ASN A O 1
ATOM 680 N N . ARG A 1 91 ? -13.050 -9.938 10.052 1.00 93.44 91 ARG A N 1
ATOM 681 C CA . ARG A 1 91 ? -13.718 -9.454 8.838 1.00 93.44 91 ARG A CA 1
ATOM 682 C C . ARG A 1 91 ? -12.801 -8.551 8.014 1.00 93.44 91 ARG A C 1
ATOM 684 O O . ARG A 1 91 ? -12.750 -8.712 6.792 1.00 93.44 91 ARG A O 1
ATOM 691 N N . ALA A 1 92 ? -12.077 -7.638 8.662 1.00 93.06 92 ALA A N 1
ATOM 692 C CA . ALA A 1 92 ? -11.112 -6.768 7.997 1.00 93.06 92 ALA A CA 1
ATOM 693 C C . ALA A 1 92 ? -9.963 -7.570 7.372 1.00 93.06 92 ALA A C 1
ATOM 695 O O . ALA A 1 92 ? -9.700 -7.394 6.185 1.00 93.06 92 ALA A O 1
ATOM 696 N N . PHE A 1 93 ? -9.373 -8.525 8.103 1.00 93.75 93 PHE A N 1
ATOM 697 C CA . PHE A 1 93 ? -8.322 -9.406 7.574 1.00 93.75 93 PHE A CA 1
ATOM 698 C C . PHE A 1 93 ? -8.789 -10.243 6.384 1.00 93.75 93 PHE A C 1
ATOM 700 O O . PHE A 1 93 ? -8.087 -10.364 5.384 1.00 93.75 93 PHE A O 1
ATOM 707 N N . LYS A 1 94 ? -10.000 -10.808 6.447 1.00 95.94 94 LYS A N 1
ATOM 708 C CA . LYS A 1 94 ? -10.544 -11.596 5.334 1.00 95.94 94 LYS A CA 1
ATOM 709 C C . LYS A 1 94 ? -10.727 -10.742 4.078 1.00 95.94 94 LYS A C 1
ATOM 711 O O . LYS A 1 94 ? -10.487 -11.218 2.970 1.00 95.94 94 LYS A O 1
ATOM 716 N N . ARG A 1 95 ? -11.158 -9.485 4.234 1.00 95.19 95 ARG A N 1
ATOM 717 C CA . ARG A 1 95 ? -11.303 -8.532 3.121 1.00 95.19 95 ARG A CA 1
ATOM 718 C C . ARG A 1 95 ? -9.946 -8.090 2.579 1.00 95.19 95 ARG A C 1
ATOM 720 O O . ARG A 1 95 ? -9.746 -8.163 1.370 1.00 95.19 95 ARG A O 1
ATOM 727 N N . SER A 1 96 ? -9.016 -7.707 3.453 1.00 95.12 96 SER A N 1
ATOM 728 C CA . SER A 1 96 ? -7.671 -7.292 3.052 1.00 95.12 96 SER A CA 1
ATOM 729 C C . SER A 1 96 ? -6.926 -8.405 2.338 1.00 95.12 96 SER A C 1
ATOM 731 O O . SER A 1 96 ? -6.327 -8.149 1.302 1.00 95.12 96 SER A O 1
ATOM 733 N N . TYR A 1 97 ? -7.031 -9.640 2.829 1.00 96.19 97 TYR A N 1
ATOM 734 C CA . TYR A 1 97 ? -6.424 -10.805 2.197 1.00 96.19 97 TYR A CA 1
ATOM 735 C C . TYR A 1 97 ? -6.956 -11.022 0.779 1.00 96.19 97 TYR A C 1
ATOM 737 O O . TYR A 1 97 ? -6.170 -11.161 -0.150 1.00 96.19 97 TYR A O 1
ATOM 745 N N . ARG A 1 98 ? -8.281 -10.968 0.575 1.00 97.62 98 ARG A N 1
ATOM 746 C CA . ARG A 1 98 ? -8.878 -11.106 -0.766 1.00 97.62 98 ARG A CA 1
ATOM 747 C C . ARG A 1 98 ? -8.376 -10.041 -1.736 1.00 97.62 98 ARG A C 1
ATOM 749 O O . ARG A 1 98 ? -8.034 -10.372 -2.865 1.00 97.62 98 ARG A O 1
ATOM 756 N N . VAL A 1 99 ? -8.331 -8.781 -1.298 1.00 96.56 99 VAL A N 1
ATOM 757 C CA . VAL A 1 99 ? -7.848 -7.678 -2.141 1.00 96.56 99 VAL A CA 1
ATOM 758 C C . VAL A 1 99 ? -6.357 -7.811 -2.418 1.00 96.56 99 VAL A C 1
ATOM 760 O O . VAL A 1 99 ? -5.949 -7.660 -3.563 1.00 96.56 99 VAL A O 1
ATOM 763 N N . PHE A 1 100 ? -5.558 -8.171 -1.415 1.00 96.06 100 PHE A N 1
ATOM 764 C CA . PHE A 1 100 ? -4.131 -8.415 -1.590 1.00 96.06 100 PHE A CA 1
ATOM 765 C C . PHE A 1 100 ? -3.873 -9.556 -2.582 1.00 96.06 100 PHE A C 1
ATOM 767 O O . PHE A 1 100 ? -3.134 -9.367 -3.540 1.00 96.06 100 PHE A O 1
ATOM 774 N N . CYS A 1 101 ? -4.551 -10.699 -2.435 1.00 97.44 101 CYS A N 1
ATOM 775 C CA . CYS A 1 101 ? -4.454 -11.810 -3.382 1.00 97.44 101 CYS A CA 1
ATOM 776 C C . CYS A 1 101 ? -4.872 -11.408 -4.798 1.00 97.44 101 CYS A C 1
ATOM 778 O O . CYS A 1 101 ? -4.193 -11.784 -5.749 1.00 97.44 101 CYS A O 1
ATOM 780 N N . ALA A 1 102 ? -5.950 -10.632 -4.951 1.00 97.56 102 ALA A N 1
ATOM 781 C CA . ALA A 1 102 ? -6.368 -10.128 -6.256 1.00 97.56 102 ALA A CA 1
ATOM 782 C C . ALA A 1 102 ? -5.291 -9.224 -6.875 1.00 97.56 102 ALA A C 1
ATOM 784 O O . ALA A 1 102 ? -4.919 -9.420 -8.027 1.00 97.56 102 ALA A O 1
ATOM 785 N N . MET A 1 103 ? -4.732 -8.285 -6.104 1.00 96.25 103 MET A N 1
ATOM 786 C CA . MET A 1 103 ? -3.633 -7.425 -6.554 1.00 96.25 103 MET A CA 1
ATOM 787 C C . MET A 1 103 ? -2.396 -8.231 -6.963 1.00 96.25 103 MET A C 1
ATOM 789 O O . MET A 1 103 ? -1.832 -7.987 -8.027 1.00 96.25 103 MET A O 1
ATOM 793 N N . THR A 1 104 ? -1.988 -9.209 -6.150 1.00 95.56 104 THR A N 1
ATOM 794 C CA . THR A 1 104 ? -0.869 -10.103 -6.473 1.00 95.56 104 THR A CA 1
ATOM 795 C C . THR A 1 104 ? -1.150 -10.890 -7.747 1.00 95.56 104 THR A C 1
ATOM 797 O O . THR A 1 104 ? -0.286 -10.967 -8.613 1.00 95.56 104 THR A O 1
ATOM 800 N N . PHE A 1 105 ? -2.360 -11.428 -7.903 1.00 97.62 105 PHE A N 1
ATOM 801 C CA . PHE A 1 105 ? -2.758 -12.150 -9.106 1.00 97.62 105 PHE A CA 1
ATOM 802 C C . PHE A 1 105 ? -2.706 -11.261 -10.355 1.00 97.62 105 PHE A C 1
ATOM 804 O O . PHE A 1 105 ? -2.137 -11.671 -11.366 1.00 97.62 105 PHE A O 1
ATOM 811 N N . PHE A 1 106 ? -3.220 -10.028 -10.285 1.00 96.44 106 PHE A N 1
ATOM 812 C CA . PHE A 1 106 ? -3.122 -9.066 -11.387 1.00 96.44 106 PHE A CA 1
ATOM 813 C C . PHE A 1 106 ? -1.670 -8.716 -11.720 1.00 96.44 106 PHE A C 1
ATOM 815 O O . PHE A 1 106 ? -1.317 -8.673 -12.894 1.00 96.44 106 PHE A O 1
ATOM 822 N N . MET A 1 107 ? -0.818 -8.526 -10.710 1.00 93.44 107 MET A N 1
ATOM 823 C CA . MET A 1 107 ? 0.608 -8.262 -10.915 1.00 93.44 107 MET A CA 1
ATOM 824 C C . MET A 1 107 ? 1.310 -9.438 -11.607 1.00 93.44 107 MET A C 1
ATOM 826 O O . MET A 1 107 ? 2.043 -9.236 -12.569 1.00 93.44 107 MET A O 1
ATOM 830 N N . LEU A 1 108 ? 1.070 -10.671 -11.155 1.00 93.88 108 LEU A N 1
ATOM 831 C CA . LEU A 1 108 ? 1.646 -11.868 -11.775 1.00 93.88 108 LEU A CA 1
ATOM 832 C C . LEU A 1 108 ? 1.137 -12.065 -13.205 1.00 93.88 108 LEU A C 1
ATOM 834 O O . LEU A 1 108 ? 1.922 -12.383 -14.092 1.00 93.88 108 LEU A O 1
ATOM 838 N N . THR A 1 109 ? -0.153 -11.820 -13.439 1.00 93.81 109 THR A N 1
ATOM 839 C CA . THR A 1 109 ? -0.754 -11.871 -14.779 1.00 93.81 109 THR A CA 1
ATOM 840 C C . THR A 1 109 ? -0.123 -10.828 -15.700 1.00 93.81 109 THR A C 1
ATOM 842 O O . THR A 1 109 ? 0.242 -11.150 -16.826 1.00 93.81 109 THR A O 1
ATOM 845 N N . TYR A 1 110 ? 0.072 -9.596 -15.215 1.00 91.12 110 TYR A N 1
ATOM 846 C CA . TYR A 1 110 ? 0.770 -8.544 -15.954 1.00 91.12 110 TYR A CA 1
ATOM 847 C C . TYR A 1 110 ? 2.198 -8.965 -16.317 1.00 91.12 110 TYR A C 1
ATOM 849 O O . TYR A 1 110 ? 2.581 -8.859 -17.477 1.00 91.12 110 TYR A O 1
ATOM 857 N N . LEU A 1 111 ? 2.968 -9.486 -15.354 1.00 90.38 111 LEU A N 1
ATOM 858 C CA . LEU A 1 111 ? 4.341 -9.938 -15.595 1.00 90.38 111 LEU A CA 1
ATOM 859 C C . LEU A 1 111 ? 4.400 -11.105 -16.585 1.00 90.38 111 LEU A C 1
ATOM 861 O O . LEU A 1 111 ? 5.283 -11.130 -17.434 1.00 90.38 111 LEU A O 1
ATOM 865 N N . TYR A 1 112 ? 3.453 -12.041 -16.504 1.00 89.62 112 TYR A N 1
ATOM 866 C CA . TYR A 1 112 ? 3.347 -13.153 -17.445 1.00 89.62 112 TYR A CA 1
ATOM 867 C C . TYR A 1 112 ? 3.084 -12.663 -18.876 1.00 89.62 112 TYR A C 1
ATOM 869 O O . TYR A 1 112 ? 3.774 -13.082 -19.801 1.00 89.62 112 TYR A O 1
ATOM 877 N N . ILE A 1 113 ? 2.138 -11.734 -19.056 1.00 89.38 113 ILE A N 1
ATOM 878 C CA . ILE A 1 113 ? 1.834 -11.143 -20.369 1.00 89.38 113 ILE A CA 1
ATOM 879 C C . ILE A 1 113 ? 3.027 -10.335 -20.890 1.00 89.38 113 ILE A C 1
ATOM 881 O O . ILE A 1 113 ? 3.375 -10.444 -22.063 1.00 89.38 113 ILE A O 1
ATOM 885 N N . ALA A 1 114 ? 3.661 -9.540 -20.026 1.00 86.88 114 ALA A N 1
ATOM 886 C CA . ALA A 1 114 ? 4.793 -8.696 -20.392 1.00 86.88 114 ALA A CA 1
ATOM 887 C C . ALA A 1 114 ? 6.050 -9.501 -20.763 1.00 86.88 114 ALA A C 1
ATOM 889 O O . ALA A 1 114 ? 6.856 -9.014 -21.548 1.00 86.88 114 ALA A O 1
ATOM 890 N N . ALA A 1 115 ? 6.209 -10.714 -20.226 1.00 83.50 115 ALA A N 1
ATOM 891 C CA . ALA A 1 115 ? 7.317 -11.612 -20.548 1.00 83.50 115 ALA A CA 1
ATOM 892 C C . ALA A 1 115 ? 7.081 -12.485 -21.798 1.00 83.50 115 ALA A C 1
ATOM 894 O O . ALA A 1 115 ? 8.027 -13.106 -22.275 1.00 83.50 115 ALA A O 1
ATOM 895 N N . GLY A 1 116 ? 5.844 -12.583 -22.296 1.00 79.75 116 GLY A N 1
ATOM 896 C CA . GLY A 1 116 ? 5.512 -13.341 -23.507 1.00 79.75 116 GLY A CA 1
ATOM 897 C C . GLY A 1 116 ? 5.521 -12.489 -24.780 1.00 79.75 116 GLY A C 1
ATOM 898 O O . GLY A 1 116 ? 5.673 -11.271 -24.724 1.00 79.75 116 GLY A O 1
ATOM 899 N N . ASP A 1 117 ? 5.256 -13.121 -25.927 1.00 69.06 117 ASP A N 1
ATOM 900 C CA . ASP A 1 117 ? 5.261 -12.483 -27.261 1.00 69.06 117 ASP A CA 1
ATOM 901 C C . ASP A 1 117 ? 4.338 -11.249 -27.354 1.00 69.06 117 ASP A C 1
ATOM 903 O O . ASP A 1 117 ? 4.623 -10.274 -28.053 1.00 69.06 117 ASP A O 1
ATOM 907 N N . ALA A 1 118 ? 3.238 -11.245 -26.591 1.00 67.12 118 ALA A N 1
ATOM 908 C CA . ALA A 1 118 ? 2.331 -10.102 -26.490 1.00 67.12 118 ALA A CA 1
ATOM 909 C C . ALA A 1 118 ? 3.015 -8.854 -25.887 1.00 67.12 118 ALA A C 1
ATOM 911 O O . ALA A 1 118 ? 2.722 -7.722 -26.286 1.00 67.12 118 ALA A O 1
ATOM 912 N N . GLY A 1 119 ? 3.952 -9.049 -24.956 1.00 64.06 119 GLY A N 1
ATOM 913 C CA . GLY A 1 119 ? 4.765 -7.992 -24.362 1.00 64.06 119 GLY A CA 1
ATOM 914 C C . GLY A 1 119 ? 5.703 -7.324 -25.365 1.00 64.06 119 GLY A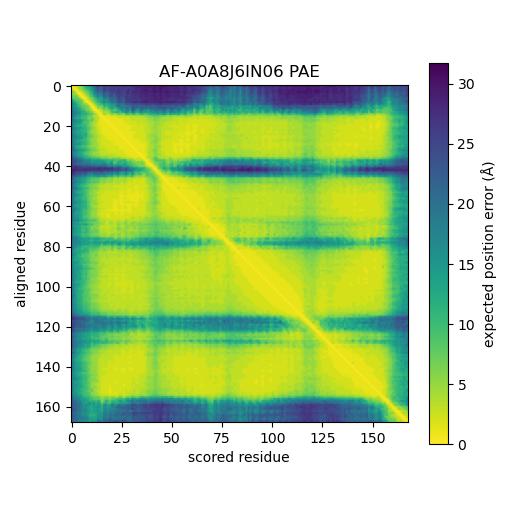 C 1
ATOM 915 O O . GLY A 1 119 ? 5.859 -6.101 -25.315 1.00 64.06 119 GLY A O 1
ATOM 916 N N . GLU A 1 120 ? 6.244 -8.081 -26.327 1.00 63.22 120 GLU A N 1
ATOM 917 C CA . GLU A 1 120 ? 7.105 -7.542 -27.390 1.00 63.22 120 GLU A CA 1
ATOM 918 C C . GLU A 1 120 ? 6.325 -6.641 -28.354 1.00 63.22 120 GLU A C 1
ATOM 920 O O . GLU A 1 120 ? 6.806 -5.570 -28.730 1.00 63.22 120 GLU A O 1
ATOM 925 N N . THR A 1 121 ? 5.081 -7.008 -28.686 1.00 69.31 121 THR A N 1
ATOM 926 C CA . THR A 1 121 ? 4.224 -6.182 -29.555 1.00 69.31 121 THR A CA 1
ATOM 927 C C . THR A 1 121 ? 3.773 -4.866 -28.917 1.00 69.31 121 THR A C 1
ATOM 929 O O . THR A 1 121 ? 3.609 -3.873 -29.625 1.00 69.31 121 THR A O 1
ATOM 932 N N . VAL A 1 122 ? 3.583 -4.827 -27.591 1.00 75.62 122 VAL A N 1
ATOM 933 C CA . VAL A 1 122 ? 3.024 -3.658 -26.877 1.00 75.62 122 VAL A CA 1
ATOM 934 C C . VAL A 1 122 ? 4.091 -2.877 -26.088 1.00 75.62 122 VAL A C 1
ATOM 936 O O . VAL A 1 122 ? 3.796 -1.817 -25.541 1.00 75.62 122 VAL A O 1
ATOM 939 N N . ARG A 1 123 ? 5.353 -3.339 -26.064 1.00 78.62 123 ARG A N 1
ATOM 940 C CA . ARG A 1 123 ? 6.454 -2.761 -25.260 1.00 78.62 123 ARG A CA 1
ATOM 941 C C . ARG A 1 123 ? 6.038 -2.515 -23.804 1.00 78.62 123 ARG A C 1
ATOM 943 O O . ARG A 1 123 ? 6.176 -1.410 -23.275 1.00 78.62 123 ARG A O 1
ATOM 950 N N . LEU A 1 124 ? 5.502 -3.551 -23.161 1.00 83.50 124 LEU A N 1
ATOM 951 C CA . LEU A 1 124 ? 5.132 -3.485 -21.746 1.00 83.50 124 LEU A CA 1
ATOM 952 C C . LEU A 1 124 ? 6.382 -3.350 -20.865 1.00 83.50 124 LEU A C 1
ATOM 954 O O . LEU A 1 124 ? 7.425 -3.934 -21.149 1.00 83.50 124 LEU A O 1
ATOM 958 N N . TRP A 1 125 ? 6.284 -2.577 -19.780 1.00 86.19 125 TRP A N 1
ATOM 959 C CA . TRP A 1 125 ? 7.394 -2.430 -18.838 1.00 86.19 125 TRP A CA 1
ATOM 960 C C . TRP A 1 125 ? 7.593 -3.715 -18.030 1.00 86.19 125 TRP A C 1
ATOM 962 O O . TRP A 1 125 ? 6.637 -4.241 -17.455 1.00 86.19 125 TRP A O 1
ATOM 972 N N . THR A 1 126 ? 8.840 -4.167 -17.912 1.00 85.56 126 THR A N 1
ATOM 973 C CA . THR A 1 126 ? 9.227 -5.323 -17.097 1.00 85.56 126 THR A CA 1
ATOM 974 C C . THR A 1 126 ? 10.319 -4.949 -16.093 1.00 85.56 126 THR A C 1
ATOM 976 O O . THR A 1 126 ? 11.259 -4.239 -16.455 1.00 85.56 126 THR A O 1
ATOM 979 N N . PRO A 1 127 ? 10.256 -5.441 -14.844 1.00 86.44 127 PRO A N 1
ATOM 980 C CA . PRO A 1 127 ? 11.300 -5.207 -13.854 1.00 86.44 127 PRO A CA 1
ATOM 981 C C . PRO A 1 127 ? 12.578 -5.997 -14.191 1.00 86.44 127 PRO A C 1
ATOM 983 O O . PRO A 1 127 ? 12.690 -7.185 -13.900 1.00 86.44 127 PRO A O 1
ATOM 986 N N . ASP A 1 128 ? 13.565 -5.323 -14.769 1.00 85.00 128 ASP A N 1
ATOM 987 C CA . ASP A 1 128 ? 14.884 -5.866 -15.131 1.00 85.00 128 ASP A CA 1
ATOM 988 C C . ASP A 1 128 ? 15.988 -5.541 -14.101 1.00 85.00 128 ASP A C 1
ATOM 990 O O . ASP A 1 128 ? 16.883 -6.348 -13.853 1.00 85.00 128 ASP A O 1
ATOM 994 N N . ALA A 1 129 ? 15.914 -4.383 -13.442 1.00 84.19 129 ALA A N 1
ATOM 995 C CA . ALA A 1 129 ? 16.885 -3.951 -12.444 1.00 84.19 129 ALA A CA 1
ATOM 996 C C . ALA A 1 129 ? 16.517 -4.377 -11.011 1.00 84.19 129 ALA A C 1
ATOM 998 O O . ALA A 1 129 ? 15.351 -4.386 -10.604 1.00 84.19 129 ALA A O 1
ATOM 999 N N . LYS A 1 130 ? 17.539 -4.600 -10.168 1.00 83.50 130 LYS A N 1
ATOM 1000 C CA . LYS A 1 130 ? 17.375 -4.845 -8.717 1.00 83.50 130 LYS A CA 1
ATOM 1001 C C . LYS A 1 130 ? 16.529 -3.761 -8.031 1.00 83.50 130 LYS A C 1
ATOM 1003 O O . LYS A 1 130 ? 15.770 -4.060 -7.111 1.00 83.50 130 LYS A O 1
ATOM 1008 N N . GLY A 1 131 ? 16.644 -2.509 -8.481 1.00 83.75 131 GLY A N 1
ATOM 1009 C CA . GLY A 1 131 ? 15.859 -1.387 -7.963 1.00 83.75 131 GLY A CA 1
ATOM 1010 C C . GLY A 1 131 ? 14.351 -1.550 -8.175 1.00 83.75 131 GLY A C 1
ATOM 1011 O O . GLY A 1 131 ? 13.579 -1.249 -7.266 1.00 83.75 131 GLY A O 1
ATOM 1012 N N . HIS A 1 132 ? 13.936 -2.097 -9.322 1.00 88.62 132 HIS A N 1
ATOM 1013 C CA . HIS A 1 132 ? 12.526 -2.329 -9.647 1.00 88.62 132 HIS A CA 1
ATOM 1014 C C . HIS A 1 132 ? 11.912 -3.372 -8.711 1.00 88.62 132 HIS A C 1
ATOM 1016 O O . HIS A 1 132 ? 10.869 -3.136 -8.101 1.00 88.62 132 HIS A O 1
ATOM 1022 N N . TRP A 1 133 ? 12.609 -4.494 -8.519 1.00 89.75 133 TRP A N 1
ATOM 1023 C CA . TRP A 1 133 ? 12.179 -5.549 -7.601 1.00 89.75 133 TRP A CA 1
ATOM 1024 C C . TRP A 1 133 ? 12.126 -5.082 -6.148 1.00 89.75 133 TRP A C 1
ATOM 1026 O O . TRP A 1 133 ? 11.186 -5.422 -5.432 1.00 89.75 133 TRP A O 1
ATOM 1036 N N . ASN A 1 134 ? 13.083 -4.254 -5.721 1.00 89.94 134 ASN A N 1
ATOM 1037 C CA . ASN A 1 134 ? 13.073 -3.670 -4.382 1.00 89.94 134 ASN A CA 1
ATOM 1038 C C . ASN A 1 134 ? 11.821 -2.802 -4.159 1.00 89.94 134 ASN A C 1
ATOM 1040 O O . ASN A 1 134 ? 11.162 -2.929 -3.131 1.00 89.94 134 ASN A O 1
ATOM 1044 N N . ALA A 1 135 ? 11.451 -1.963 -5.132 1.00 90.69 135 ALA A N 1
ATOM 1045 C CA . ALA A 1 135 ? 10.244 -1.141 -5.049 1.00 90.69 135 ALA A CA 1
ATOM 1046 C C . ALA A 1 135 ? 8.957 -1.988 -5.006 1.00 90.69 135 ALA A C 1
ATOM 1048 O O . ALA A 1 135 ? 8.061 -1.719 -4.209 1.00 90.69 135 ALA A O 1
ATOM 1049 N N . ILE A 1 136 ? 8.870 -3.052 -5.809 1.00 93.19 136 ILE A N 1
ATOM 1050 C CA . ILE A 1 136 ? 7.718 -3.968 -5.778 1.00 93.19 136 ILE A CA 1
ATOM 1051 C C . ILE A 1 136 ? 7.614 -4.659 -4.411 1.00 93.19 136 ILE A C 1
ATOM 1053 O O . ILE A 1 136 ? 6.534 -4.692 -3.819 1.00 93.19 136 ILE A O 1
ATOM 1057 N N . LEU A 1 137 ? 8.731 -5.172 -3.885 1.00 94.38 137 LEU A N 1
ATOM 1058 C CA . LEU A 1 137 ? 8.777 -5.883 -2.606 1.00 94.38 137 LEU A CA 1
ATOM 1059 C C . LEU A 1 137 ? 8.335 -4.991 -1.440 1.00 94.38 137 LEU A C 1
ATOM 1061 O O . LEU A 1 137 ? 7.463 -5.377 -0.661 1.00 94.38 137 LEU A O 1
ATOM 1065 N N . TRP A 1 138 ? 8.908 -3.791 -1.327 1.00 94.06 138 TRP A N 1
ATOM 1066 C CA . TRP A 1 138 ? 8.550 -2.854 -0.261 1.00 9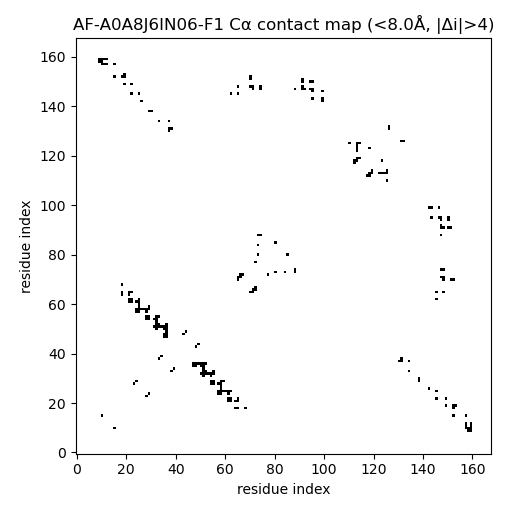4.06 138 TRP A CA 1
ATOM 1067 C C . TRP A 1 138 ? 7.112 -2.350 -0.393 1.00 94.06 138 TRP A C 1
ATOM 1069 O O . TRP A 1 138 ? 6.444 -2.163 0.623 1.00 94.06 138 TRP A O 1
ATOM 1079 N N . GLY A 1 139 ? 6.605 -2.200 -1.619 1.00 94.94 139 GLY A N 1
ATOM 1080 C CA . GLY A 1 139 ? 5.201 -1.883 -1.865 1.00 94.94 139 GLY A CA 1
ATOM 1081 C C . GLY A 1 139 ? 4.269 -2.989 -1.396 1.00 94.94 139 GLY A C 1
ATOM 1082 O O . GLY A 1 139 ? 3.324 -2.720 -0.657 1.00 94.94 139 GLY A O 1
ATOM 1083 N N . ALA A 1 140 ? 4.570 -4.239 -1.752 1.00 95.69 140 ALA A N 1
ATOM 1084 C CA . ALA A 1 140 ? 3.808 -5.398 -1.302 1.00 95.69 140 ALA A CA 1
ATOM 1085 C C . ALA A 1 140 ? 3.806 -5.507 0.231 1.00 95.69 140 ALA A C 1
ATOM 1087 O O . ALA A 1 140 ? 2.749 -5.707 0.830 1.00 95.69 140 ALA A O 1
ATOM 1088 N N . PHE A 1 141 ? 4.961 -5.306 0.870 1.00 96.38 141 PHE A N 1
ATOM 1089 C CA . PHE A 1 141 ? 5.081 -5.310 2.328 1.00 96.38 141 PHE A CA 1
ATOM 1090 C C . PHE A 1 141 ? 4.246 -4.199 2.979 1.00 96.38 141 PHE A C 1
ATOM 1092 O O . PHE A 1 141 ? 3.456 -4.462 3.887 1.00 96.38 141 PHE A O 1
ATOM 1099 N N . LEU A 1 142 ? 4.362 -2.965 2.479 1.00 96.25 142 LEU A N 1
ATOM 1100 C CA . LEU A 1 142 ? 3.589 -1.828 2.971 1.00 96.25 142 LEU A CA 1
ATOM 1101 C C . LEU A 1 142 ? 2.079 -2.074 2.836 1.00 96.25 142 LEU A C 1
ATOM 1103 O O . LEU A 1 142 ? 1.329 -1.839 3.781 1.00 96.25 142 LEU A O 1
ATOM 1107 N N . TYR A 1 143 ? 1.630 -2.582 1.687 1.00 95.81 143 TYR A N 1
ATOM 1108 C CA . TYR A 1 143 ? 0.220 -2.881 1.441 1.00 95.81 143 TYR A CA 1
ATOM 1109 C C . TYR A 1 143 ? -0.291 -4.001 2.349 1.00 95.81 143 TYR A C 1
ATOM 1111 O O . TYR A 1 143 ? -1.372 -3.866 2.923 1.00 95.81 143 TYR A O 1
ATOM 1119 N N . ALA A 1 144 ? 0.484 -5.071 2.541 1.00 95.75 144 ALA A N 1
ATOM 1120 C CA . ALA A 1 144 ? 0.115 -6.166 3.436 1.00 95.75 144 ALA A CA 1
ATOM 1121 C C . ALA A 1 144 ? -0.127 -5.678 4.877 1.00 95.75 144 ALA A C 1
ATOM 1123 O O . ALA A 1 144 ? -1.089 -6.103 5.518 1.00 95.75 144 ALA A O 1
ATOM 1124 N N . LEU A 1 145 ? 0.698 -4.742 5.362 1.00 95.00 145 LEU A N 1
ATOM 1125 C CA . LEU A 1 145 ? 0.555 -4.154 6.697 1.00 95.00 145 LEU A CA 1
ATOM 1126 C C . LEU A 1 145 ? -0.567 -3.110 6.786 1.00 95.00 145 LEU A C 1
ATOM 1128 O O . LEU A 1 145 ? -1.268 -3.031 7.797 1.00 95.00 145 LEU A O 1
ATOM 1132 N N . ALA A 1 146 ? -0.732 -2.283 5.753 1.00 95.25 146 ALA A N 1
ATOM 1133 C CA . ALA A 1 146 ? -1.670 -1.167 5.775 1.00 95.25 146 ALA A CA 1
ATOM 1134 C C . ALA A 1 146 ? -3.117 -1.609 5.526 1.00 95.25 146 ALA A C 1
ATOM 1136 O O . ALA A 1 146 ? -4.024 -1.130 6.210 1.00 95.25 146 ALA A O 1
ATOM 1137 N N . LEU A 1 147 ? -3.351 -2.530 4.582 1.00 95.75 147 LEU A N 1
ATOM 1138 C CA . LEU A 1 147 ? -4.690 -2.857 4.075 1.00 95.75 147 LEU A CA 1
ATOM 1139 C C . LEU A 1 147 ? -5.717 -3.203 5.165 1.00 95.75 147 LEU A C 1
ATOM 1141 O O . LEU A 1 147 ? -6.805 -2.629 5.112 1.00 95.75 147 LEU A O 1
ATOM 1145 N N . PRO A 1 148 ? -5.433 -4.063 6.168 1.00 94.12 148 PRO A N 1
ATOM 1146 C CA . PRO A 1 148 ? -6.410 -4.351 7.220 1.00 94.12 148 PRO A CA 1
ATOM 1147 C C . PRO A 1 148 ? -6.847 -3.085 7.972 1.00 94.12 148 PRO A C 1
ATOM 1149 O O . PRO A 1 148 ? -8.032 -2.898 8.238 1.00 94.12 148 PRO A O 1
ATOM 1152 N N . SER A 1 149 ? -5.898 -2.185 8.252 1.00 93.50 149 SER A N 1
ATOM 1153 C CA . SER A 1 149 ? -6.160 -0.920 8.954 1.00 93.50 149 SER A CA 1
ATOM 1154 C C . SER A 1 149 ? -6.951 0.048 8.074 1.00 93.50 149 SER A C 1
ATOM 1156 O O . SER A 1 149 ? -7.875 0.701 8.553 1.00 93.50 149 SER A O 1
ATOM 1158 N N . VAL A 1 150 ? -6.632 0.101 6.776 1.00 95.12 150 VAL A N 1
ATOM 1159 C CA . VAL A 1 150 ? -7.392 0.892 5.801 1.00 95.12 150 VAL A CA 1
ATOM 1160 C C . VAL A 1 150 ? -8.840 0.416 5.754 1.00 95.12 150 VAL A C 1
ATOM 1162 O O . VAL A 1 150 ? -9.742 1.232 5.904 1.00 95.12 150 VAL A O 1
ATOM 1165 N N . PHE A 1 151 ? -9.093 -0.889 5.626 1.00 94.81 151 PHE A N 1
ATOM 1166 C CA . PHE A 1 151 ? -10.469 -1.390 5.580 1.00 94.81 151 PHE A CA 1
ATOM 1167 C C . PHE A 1 151 ? -11.281 -0.964 6.799 1.00 94.81 151 PHE A C 1
ATOM 1169 O O . PHE A 1 151 ? -12.392 -0.476 6.623 1.00 94.81 151 PHE A O 1
ATOM 1176 N N . LEU A 1 152 ? -10.715 -1.065 8.002 1.00 91.50 152 LEU A N 1
ATOM 1177 C CA . LEU A 1 152 ? -11.399 -0.641 9.223 1.00 91.50 152 LEU A CA 1
ATOM 1178 C C . LEU A 1 152 ? -11.769 0.849 9.205 1.00 91.50 152 LEU A C 1
ATOM 1180 O O . LEU A 1 152 ? -12.920 1.190 9.455 1.00 91.50 152 LEU A O 1
ATOM 1184 N N . VAL A 1 153 ? -10.835 1.725 8.823 1.00 92.69 153 VAL A N 1
ATOM 1185 C CA . VAL A 1 153 ? -11.053 3.185 8.745 1.00 92.69 153 VAL A CA 1
ATOM 1186 C C . VAL A 1 153 ? -12.184 3.568 7.770 1.00 92.69 153 VAL A C 1
ATOM 1188 O O . VAL A 1 153 ? -12.860 4.591 7.943 1.00 92.69 153 VAL A O 1
ATOM 1191 N N . TRP A 1 154 ? -12.391 2.765 6.726 1.00 92.81 154 TRP A N 1
ATOM 1192 C CA . TRP A 1 154 ? -13.408 3.018 5.704 1.00 92.81 154 TRP A CA 1
ATOM 1193 C C . TRP A 1 154 ? -14.739 2.307 5.962 1.00 92.81 154 TRP A C 1
ATOM 1195 O O . TRP A 1 154 ? -15.759 2.767 5.453 1.00 92.81 154 TRP A O 1
ATOM 1205 N N . THR A 1 155 ? -14.759 1.219 6.739 1.00 90.56 155 THR A N 1
ATOM 1206 C CA . THR A 1 155 ? -15.986 0.440 6.980 1.00 90.56 155 THR A CA 1
ATOM 1207 C C . THR A 1 155 ? -16.619 0.674 8.341 1.00 90.56 155 THR A C 1
ATOM 1209 O O . THR A 1 155 ? -17.826 0.478 8.466 1.00 90.56 155 THR A O 1
ATOM 1212 N N . GLU A 1 156 ? -15.843 1.069 9.349 1.00 84.56 156 GLU A N 1
ATOM 1213 C CA . GLU A 1 156 ? -16.376 1.360 10.679 1.00 84.56 156 GLU A CA 1
ATOM 1214 C C . GLU A 1 156 ? -16.967 2.776 10.737 1.00 84.56 156 GLU A C 1
ATOM 1216 O O . GLU A 1 156 ? -16.442 3.728 10.146 1.00 84.56 156 GLU A O 1
ATOM 1221 N N . LYS A 1 157 ? -18.104 2.908 11.429 1.00 74.44 157 LYS A N 1
ATOM 1222 C CA . LYS A 1 157 ? -18.779 4.195 11.630 1.00 74.44 157 LYS A CA 1
ATOM 1223 C C . LYS A 1 157 ? -18.142 4.960 12.801 1.00 74.44 157 LYS A C 1
ATOM 1225 O O . LYS A 1 157 ? -17.724 4.329 13.771 1.00 74.44 157 LYS A O 1
ATOM 1230 N N . PRO A 1 158 ? -18.111 6.305 12.757 1.00 65.69 158 PRO A N 1
ATOM 1231 C CA . PRO A 1 158 ? -17.796 7.117 13.929 1.00 65.69 158 PRO A CA 1
ATOM 1232 C C . PRO A 1 158 ? -18.820 6.859 15.040 1.00 65.69 158 PRO A C 1
ATOM 1234 O O . PRO A 1 158 ? -20.021 6.928 14.786 1.00 65.69 158 PRO A O 1
ATOM 1237 N N . LEU A 1 159 ? -18.358 6.610 16.265 1.00 60.06 159 LEU A N 1
ATOM 1238 C CA . LEU A 1 159 ? -19.223 6.306 17.416 1.00 60.06 159 LEU A CA 1
ATOM 1239 C C . LEU A 1 159 ? -20.178 7.456 17.795 1.00 60.06 159 LEU A C 1
ATOM 1241 O O . LEU A 1 159 ? -21.234 7.209 18.367 1.00 60.06 159 LEU A O 1
ATOM 1245 N N . GLU A 1 160 ? -19.851 8.706 17.453 1.00 54.78 160 GLU A N 1
ATOM 1246 C CA . GLU A 1 160 ? -20.686 9.878 17.772 1.00 54.78 160 GLU A CA 1
ATOM 1247 C C . GLU A 1 160 ? -22.018 9.933 17.000 1.00 54.78 160 GLU A C 1
ATOM 1249 O O . GLU A 1 160 ? -22.981 10.547 17.468 1.00 54.78 160 GLU A O 1
ATOM 1254 N N . ALA A 1 161 ? -22.108 9.273 15.840 1.00 51.81 161 ALA A N 1
ATOM 1255 C CA . ALA A 1 161 ? -23.332 9.267 15.035 1.00 51.81 161 ALA A CA 1
ATOM 1256 C C . ALA A 1 161 ? -24.478 8.502 15.722 1.00 51.81 161 ALA A C 1
ATOM 1258 O O . ALA A 1 161 ? -25.642 8.862 15.565 1.00 51.81 161 ALA A O 1
ATOM 1259 N N . ASP A 1 162 ? -24.150 7.490 16.526 1.00 49.53 162 ASP A N 1
ATOM 1260 C CA . ASP A 1 162 ? -25.151 6.693 17.236 1.00 49.53 162 ASP A CA 1
ATOM 1261 C C . ASP A 1 162 ? -25.588 7.377 18.549 1.00 49.53 162 ASP A C 1
ATOM 1263 O O . ASP A 1 162 ? -26.738 7.245 18.958 1.00 49.53 162 ASP A O 1
ATOM 1267 N N . ALA A 1 163 ? -24.718 8.177 19.182 1.00 54.47 163 ALA A N 1
ATOM 1268 C CA . ALA A 1 163 ? -25.041 8.910 20.413 1.00 54.47 163 ALA A CA 1
ATOM 1269 C C . ALA A 1 163 ? -26.017 10.078 20.184 1.00 54.47 163 ALA A C 1
ATOM 1271 O O . ALA A 1 163 ? -26.847 10.371 21.039 1.00 54.47 163 ALA A O 1
ATOM 1272 N N . THR A 1 164 ? -25.938 10.732 19.023 1.00 55.09 164 THR A N 1
ATOM 1273 C CA . THR A 1 164 ? -26.875 11.799 18.631 1.00 55.09 164 THR A CA 1
ATOM 1274 C C . THR A 1 164 ? -28.206 11.245 18.124 1.00 55.09 164 THR A C 1
ATOM 1276 O O . THR A 1 164 ? -29.241 11.843 18.399 1.00 55.09 164 THR A O 1
ATOM 1279 N N . ALA A 1 165 ? -28.202 10.079 17.468 1.00 54.81 165 ALA A N 1
ATOM 1280 C CA . ALA A 1 165 ? -29.420 9.374 17.063 1.00 54.81 165 ALA A CA 1
ATOM 1281 C C . ALA A 1 165 ? -30.172 8.727 18.241 1.00 54.81 165 ALA A C 1
ATOM 1283 O O . ALA A 1 165 ? -31.386 8.602 18.182 1.00 54.81 165 ALA A O 1
ATOM 1284 N N . ALA A 1 166 ? -29.474 8.328 19.311 1.00 55.12 166 ALA A N 1
ATOM 1285 C CA . ALA A 1 166 ? -30.092 7.798 20.532 1.00 55.12 166 ALA A CA 1
ATOM 1286 C C . ALA A 1 166 ? -30.612 8.888 21.492 1.00 55.12 166 ALA A C 1
ATOM 1288 O O . ALA A 1 166 ? -31.292 8.570 22.465 1.00 55.12 166 ALA A O 1
ATOM 1289 N N . ALA A 1 167 ? -30.264 10.155 21.248 1.00 56.94 167 ALA A N 1
ATOM 1290 C CA . ALA A 1 167 ? -30.707 11.308 22.034 1.00 56.94 167 ALA A CA 1
ATOM 1291 C C . ALA A 1 167 ? -31.906 12.055 21.409 1.00 56.94 167 ALA A C 1
ATOM 1293 O O . ALA A 1 167 ? -32.329 13.076 21.955 1.00 56.94 167 ALA A O 1
ATOM 1294 N N . GLN A 1 168 ? -32.424 11.569 20.275 1.00 46.94 168 GLN A N 1
ATOM 1295 C CA . GLN A 1 168 ? -33.630 12.049 19.588 1.00 46.94 168 GLN A CA 1
ATOM 1296 C C . GLN A 1 168 ? -34.753 11.021 19.723 1.00 46.94 168 GLN A C 1
ATOM 1298 O O . GLN A 1 168 ? -35.918 11.462 19.819 1.00 46.94 168 GLN A O 1
#

Solvent-accessible surface area (backbone atoms only — not comparable to full-atom values): 9358 Å² total; per-residue (Å²): 137,81,81,82,74,77,78,72,66,79,58,46,71,71,54,53,52,52,48,47,52,22,43,50,37,28,66,50,25,33,60,54,9,40,42,42,47,55,68,50,95,65,99,62,93,43,74,56,32,54,51,8,49,52,27,36,51,47,10,52,51,18,44,54,58,45,60,72,33,70,54,30,45,56,66,71,60,61,90,85,68,50,72,68,56,50,52,53,39,52,53,26,45,56,51,30,50,53,53,51,51,50,52,51,49,51,52,51,50,50,51,54,46,36,73,36,76,67,10,70,78,68,66,48,86,72,79,83,50,74,64,38,52,51,48,53,51,53,49,52,54,50,47,69,68,42,38,34,34,45,46,42,65,74,70,58,77,58,69,64,64,57,58,59,61,73,72,108

Foldseek 3Di:
DDDPPPLCPQCDPVNLVLLLVLLCLLLPLLVCLLCQQPQDDDPDDDPSNVSSVVSNVSNVVSLVSLCPDSLVVLLVDDPPDDPVSVVLNVVLLVVLVVVLVVVVVVVVVLQVCCPDPNVVVVVRGDPPDPSSVVSVVVSSVSSNSCRSSNSCSVPDDRPVVVVVVVVD

Radius of gyration: 20.01 Å; Cα contacts (8 Å, |Δi|>4): 134; chains: 1; bounding box: 54×30×69 Å

Mean predicted aligned error: 8.23 Å

Sequence (168 aa):
MASSTSGFEQQTPGSIFRLRVASVITLACYPAGAVLWGILPRQGFGPAALTGLCLIVLSVIGFAVLSRSYFHRLVKGEAGLDERELQIRNRAFKRSYRVFCAMTFFMLTYLYIAAGDAGETVRLWTPDAKGHWNAILWGAFLYALALPSVFLVWTEKPLEADATAAAQ

Secondary structure (DSSP, 8-state):
----TTS-----HHHHHHHHHHHHHHHHHHHHHHIIIIIS--SS--HHHHHHHHHHHHHHHHHHHHHTSHHHHHHHT-TT--HHHHHHHHHHHHHHHHHHHHHHHHHHHHHHHHHSHHHHHHT-----SHHHHHHHHHHHHHHHHHHHHHHHHHHSPPTHHHHHHTT-